Protein AF-A0A7V7RHY7-F1 (afdb_monomer)

Foldseek 3Di:
DQWWKWKFFDDPNHTDDIDIDSDPVVSVVVQVCQQVVVPDPPGRQKIFIDTPNHTPDIDADWDAFPPPRDIDGPVQWDPPPDPTIHGPVVVVVVVVD

Organism: NCBI:txid1071718

pLDDT: mean 83.29, std 11.02, range [43.38, 95.12]

Nearest PDB structures (foldseek):
  6ywc-assembly2_F  TM=5.749E-01  e=2.834E+00  synthetic construct
  5tva-assembly2_B  TM=4.631E-01  e=2.013E+00  Aquifex aeolicus
  5gni-assembly1_B  TM=4.935E-01  e=3.363E+00  Homo sapiens
  7acz-assembly2_C  TM=3.574E-01  e=3.769E+00  Clostridioides difficile R20291

Solvent-accessible surface area (backbone atoms only — not comparable to full-atom values): 5677 Å² total; per-residue (Å²): 135,86,69,50,37,37,30,39,31,22,39,94,89,37,84,73,48,76,48,79,28,77,44,69,67,62,36,49,52,52,44,53,46,52,48,74,62,46,91,41,94,70,55,50,60,40,38,37,32,27,48,92,85,40,79,78,45,77,48,70,54,73,40,60,17,67,81,82,70,49,76,38,50,42,94,52,38,47,65,78,91,46,99,50,34,23,32,66,69,58,40,58,57,58,78,74,110

Secondary structure (DSSP, 8-state):
----EEEEEEETTEEEEEEEESSHHHHHHHHHHHHH---SSS--SEEEEEETTEEEEEEE-EEE-TTT--EEEGGGEE-SSSSS-EEHHHHHHHTT-

Mean predicted aligned error: 7.56 Å

Radius of gyration: 16.59 Å; Cα contacts (8 Å, |Δi|>4): 169; chains: 1; bounding box: 36×29×47 Å

Sequence (97 aa):
MQFKYIGVCVIGGLIDTVFEEVDFNKAKDRLLEAYKNSGFDPHCDDARIFLNGEEVYSYEEMATCGNCGEDYPESDINMIDYEIDLCGACEKEYKNK

Structure (mmCIF, N/CA/C/O backbone):
data_AF-A0A7V7RHY7-F1
#
_entry.id   AF-A0A7V7RHY7-F1
#
loop_
_atom_site.group_PDB
_atom_site.id
_atom_site.type_symbol
_atom_site.label_atom_id
_atom_site.label_alt_id
_atom_site.label_comp_id
_atom_site.label_asym_id
_atom_site.label_entity_id
_atom_site.label_seq_id
_atom_site.pdbx_PDB_ins_code
_atom_site.Cartn_x
_atom_site.Cartn_y
_atom_site.Cartn_z
_atom_site.occupancy
_atom_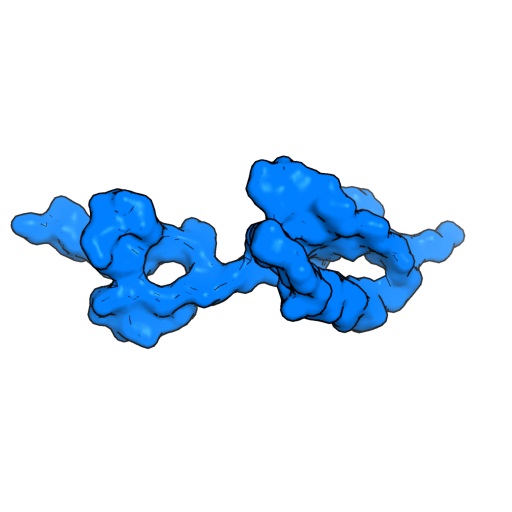site.B_iso_or_equiv
_atom_site.auth_seq_id
_atom_site.auth_comp_id
_atom_site.auth_asym_id
_atom_site.auth_atom_id
_atom_site.pdbx_PDB_model_num
ATOM 1 N N . MET A 1 1 ? 14.102 -11.748 -24.247 1.00 58.28 1 MET A N 1
ATOM 2 C CA . MET A 1 1 ? 12.997 -10.864 -23.824 1.00 58.28 1 MET A CA 1
ATOM 3 C C . MET A 1 1 ? 13.467 -10.160 -22.569 1.00 58.28 1 MET A C 1
ATOM 5 O O . MET A 1 1 ? 13.916 -10.849 -21.664 1.00 58.28 1 MET A O 1
ATOM 9 N N . GLN A 1 2 ? 13.492 -8.830 -22.557 1.00 71.06 2 GLN A N 1
ATOM 10 C CA . GLN A 1 2 ? 13.820 -8.081 -21.346 1.00 71.06 2 GLN A CA 1
ATOM 11 C C . GLN A 1 2 ? 12.514 -7.861 -20.587 1.00 71.06 2 GLN A C 1
ATOM 13 O O . GLN A 1 2 ? 11.563 -7.334 -21.161 1.00 71.06 2 GLN A O 1
ATOM 18 N N . PHE A 1 3 ? 12.451 -8.344 -19.351 1.00 77.19 3 PHE A N 1
ATOM 19 C CA . PHE A 1 3 ? 11.288 -8.155 -18.496 1.00 77.19 3 PHE A CA 1
ATOM 20 C C . PHE A 1 3 ? 11.208 -6.696 -18.046 1.00 77.19 3 PHE A C 1
ATOM 22 O O . PHE A 1 3 ? 12.241 -6.065 -17.808 1.00 77.19 3 PHE A O 1
ATOM 29 N N . LYS A 1 4 ? 9.989 -6.165 -17.965 1.00 90.38 4 LYS A N 1
ATOM 30 C CA . LYS A 1 4 ? 9.719 -4.807 -17.500 1.00 90.38 4 LYS A CA 1
ATOM 31 C C . LYS A 1 4 ? 8.728 -4.862 -16.345 1.00 90.38 4 LYS A C 1
ATOM 33 O O . LYS A 1 4 ? 7.724 -5.567 -16.425 1.00 90.38 4 LYS A O 1
ATOM 38 N N . TYR A 1 5 ? 9.035 -4.112 -15.304 1.00 90.88 5 TYR A N 1
ATOM 39 C CA . TYR A 1 5 ? 8.138 -3.753 -14.225 1.00 90.88 5 TYR A CA 1
ATOM 40 C C . TYR A 1 5 ? 7.267 -2.587 -14.680 1.00 90.88 5 TYR A C 1
ATOM 42 O O . TYR A 1 5 ? 7.780 -1.618 -15.243 1.00 90.88 5 TYR A O 1
ATOM 50 N N . ILE A 1 6 ? 5.967 -2.685 -14.439 1.00 90.88 6 ILE A N 1
ATOM 51 C CA . ILE A 1 6 ? 4.989 -1.644 -14.744 1.00 90.88 6 ILE A CA 1
ATOM 52 C C . ILE A 1 6 ? 4.545 -1.047 -13.415 1.00 90.88 6 ILE A C 1
ATOM 54 O O . ILE A 1 6 ? 3.882 -1.727 -12.638 1.00 90.88 6 ILE A O 1
ATOM 58 N N . GLY A 1 7 ? 4.941 0.192 -13.142 1.00 89.00 7 GLY A N 1
ATOM 59 C CA . GLY A 1 7 ? 4.447 0.951 -11.998 1.00 89.00 7 GLY A CA 1
ATOM 60 C C . GLY A 1 7 ? 3.142 1.649 -12.354 1.00 89.00 7 GLY A C 1
ATOM 61 O O . GLY A 1 7 ? 3.038 2.233 -13.435 1.00 89.00 7 GLY A O 1
ATOM 62 N N . VAL A 1 8 ? 2.160 1.573 -11.462 1.00 88.38 8 VAL A N 1
ATOM 63 C CA . VAL A 1 8 ? 0.824 2.147 -11.627 1.00 88.38 8 VAL A CA 1
ATOM 64 C C . VAL A 1 8 ? 0.467 2.934 -10.374 1.00 88.38 8 VAL A C 1
ATOM 66 O O . VAL A 1 8 ? 0.583 2.413 -9.268 1.00 88.38 8 VAL A O 1
ATOM 69 N N . CYS A 1 9 ? 0.020 4.168 -10.566 1.00 85.06 9 CYS A N 1
ATOM 70 C CA . CYS A 1 9 ? -0.623 4.979 -9.542 1.00 85.06 9 CYS A CA 1
ATOM 71 C C . CYS A 1 9 ? -2.107 5.139 -9.883 1.00 85.06 9 CYS A C 1
ATOM 73 O O . CYS A 1 9 ? -2.446 5.411 -11.042 1.00 85.06 9 CYS A O 1
ATOM 75 N N . VAL A 1 10 ? -2.976 4.957 -8.893 1.00 80.62 10 VAL A N 1
ATOM 76 C CA . VAL A 1 10 ? -4.431 5.074 -9.022 1.00 80.62 10 VAL A CA 1
ATOM 77 C C . VAL A 1 10 ? -4.924 6.215 -8.139 1.00 80.62 10 VAL A C 1
ATOM 79 O O . VAL A 1 10 ? -4.510 6.323 -6.992 1.00 80.62 10 VAL A O 1
ATOM 82 N N . ILE A 1 11 ? -5.814 7.047 -8.677 1.00 80.25 11 ILE A N 1
ATOM 83 C CA . ILE A 1 11 ? -6.449 8.171 -7.986 1.00 80.25 11 ILE A CA 1
ATOM 84 C C . ILE A 1 11 ? -7.963 8.082 -8.205 1.00 80.25 11 ILE A C 1
ATOM 86 O O . ILE A 1 11 ? -8.428 8.049 -9.348 1.00 80.25 11 ILE A O 1
ATOM 90 N N . GLY A 1 12 ? -8.756 8.017 -7.139 1.00 72.06 12 GLY A N 1
ATOM 91 C CA . GLY A 1 12 ? -10.215 7.885 -7.191 1.00 72.06 12 GLY A CA 1
ATOM 92 C C . GLY A 1 12 ? -10.686 6.651 -7.967 1.00 72.06 12 GLY A C 1
ATOM 93 O O . GLY A 1 12 ? -11.706 6.703 -8.658 1.00 72.06 12 GLY A O 1
ATOM 94 N N . GLY A 1 13 ? -9.908 5.563 -7.936 1.00 72.62 13 GLY A N 1
ATOM 95 C CA . GLY A 1 13 ? -10.159 4.347 -8.720 1.00 72.62 13 GLY A CA 1
ATOM 96 C C . GLY A 1 13 ? -9.817 4.448 -10.216 1.00 72.62 13 GLY A C 1
ATOM 97 O O . GLY A 1 13 ? -10.116 3.521 -10.973 1.00 72.62 13 GLY A O 1
ATOM 98 N N . LEU A 1 14 ? -9.194 5.541 -10.667 1.00 78.25 14 LEU A N 1
ATOM 99 C CA . LEU A 1 14 ? -8.726 5.731 -12.042 1.00 78.25 14 LEU A CA 1
ATOM 100 C C . LEU A 1 14 ? -7.204 5.627 -12.117 1.00 78.25 14 LEU A C 1
ATOM 102 O O . LEU A 1 14 ? -6.496 6.169 -11.279 1.00 78.25 14 LEU A O 1
ATOM 106 N N . ILE A 1 15 ? -6.690 4.956 -13.149 1.00 81.62 15 ILE A N 1
ATOM 107 C CA . ILE A 1 15 ? -5.247 4.913 -13.411 1.00 81.62 15 ILE A CA 1
ATOM 108 C C . ILE A 1 15 ? -4.785 6.315 -13.821 1.00 81.62 15 ILE A C 1
ATOM 110 O O . ILE A 1 15 ? -5.198 6.809 -14.871 1.00 81.62 15 ILE A O 1
ATOM 114 N N . ASP A 1 16 ? -3.919 6.922 -13.015 1.00 79.56 16 ASP A N 1
ATOM 115 C CA . ASP A 1 16 ? -3.368 8.255 -13.261 1.00 79.56 16 ASP A CA 1
ATOM 116 C C . ASP A 1 16 ? -2.018 8.171 -13.980 1.00 79.56 16 ASP A C 1
ATOM 118 O O . ASP A 1 16 ? -1.854 8.633 -15.111 1.00 79.56 16 ASP A O 1
ATOM 122 N N . THR A 1 17 ? -1.057 7.494 -13.353 1.00 77.94 17 THR A N 1
ATOM 123 C CA . THR A 1 17 ? 0.313 7.403 -13.857 1.00 77.94 17 THR A CA 1
ATOM 124 C C . THR A 1 17 ? 0.688 5.951 -14.123 1.00 77.94 17 THR A C 1
ATOM 126 O O . THR A 1 17 ? 0.513 5.081 -13.272 1.00 77.94 17 THR A O 1
ATOM 129 N N . VAL A 1 18 ? 1.261 5.695 -15.304 1.00 84.88 18 VAL A N 1
ATOM 130 C CA . VAL A 1 18 ? 1.840 4.398 -15.679 1.00 84.88 18 VAL A CA 1
ATOM 131 C C . VAL A 1 18 ? 3.254 4.605 -16.193 1.00 84.88 18 VAL A C 1
ATOM 133 O O . VAL A 1 18 ? 3.496 5.455 -17.052 1.00 84.88 18 VAL A O 1
ATOM 136 N N . PHE A 1 19 ? 4.199 3.808 -15.708 1.00 87.00 19 PHE A N 1
ATOM 137 C CA . PHE A 1 19 ? 5.565 3.812 -16.220 1.00 87.00 19 PHE A CA 1
ATOM 138 C C . PHE A 1 19 ? 6.157 2.410 -16.284 1.00 87.00 19 PHE A C 1
ATOM 140 O O . PHE A 1 19 ? 5.746 1.503 -15.567 1.00 87.00 19 PHE A O 1
ATOM 147 N N . GLU A 1 20 ? 7.170 2.252 -17.132 1.00 90.88 20 GLU A N 1
ATOM 148 C CA . GLU A 1 20 ? 7.921 1.009 -17.269 1.00 90.88 20 GLU A CA 1
ATOM 149 C C . GLU A 1 20 ? 9.357 1.181 -16.761 1.00 90.88 20 GLU A C 1
ATOM 151 O O . GLU A 1 20 ? 10.006 2.197 -17.035 1.00 90.88 20 GLU A O 1
ATOM 156 N N . GLU A 1 21 ? 9.877 0.167 -16.074 1.00 90.38 21 GLU A N 1
ATOM 157 C CA . GLU A 1 21 ? 11.278 0.069 -15.659 1.00 90.38 21 GLU A CA 1
ATOM 158 C C . GLU A 1 21 ? 11.803 -1.361 -15.780 1.00 90.38 21 GLU A C 1
ATOM 160 O O . GLU A 1 21 ? 11.065 -2.329 -15.662 1.00 90.38 21 GLU A O 1
ATOM 165 N N . VAL A 1 22 ? 13.104 -1.514 -16.012 1.00 88.94 22 VAL A N 1
ATOM 166 C CA . VAL A 1 22 ? 13.747 -2.843 -16.112 1.00 88.94 22 VAL A CA 1
ATOM 167 C C . VAL A 1 22 ? 14.330 -3.328 -14.784 1.00 88.94 22 VAL A C 1
ATOM 169 O O . VAL A 1 22 ? 14.661 -4.503 -14.650 1.00 88.94 22 VAL A O 1
ATOM 172 N N . ASP A 1 23 ? 14.451 -2.430 -13.807 1.00 92.12 23 ASP A N 1
ATOM 173 C CA . ASP A 1 23 ? 14.975 -2.694 -12.469 1.00 92.12 23 ASP A CA 1
ATOM 174 C C . ASP A 1 23 ? 13.879 -2.457 -11.424 1.00 92.12 23 ASP A C 1
ATOM 176 O O . ASP A 1 23 ? 13.209 -1.424 -11.450 1.00 92.12 23 ASP A O 1
ATOM 180 N N . PHE A 1 24 ? 13.700 -3.413 -10.511 1.00 89.69 24 PHE A N 1
ATOM 181 C CA . PHE A 1 24 ? 12.638 -3.364 -9.507 1.00 89.69 24 PHE A CA 1
ATOM 182 C C . PHE A 1 24 ? 12.817 -2.220 -8.506 1.00 89.69 24 PHE A C 1
ATOM 184 O O . PHE A 1 24 ? 11.853 -1.529 -8.189 1.00 89.69 24 PHE A O 1
ATOM 191 N N . ASN A 1 25 ? 14.039 -1.994 -8.014 1.00 92.00 25 ASN A N 1
ATOM 192 C CA . ASN A 1 25 ? 14.284 -0.950 -7.021 1.00 92.00 25 ASN A CA 1
ATOM 193 C C . ASN A 1 25 ? 14.061 0.423 -7.643 1.00 92.00 25 ASN A C 1
ATOM 195 O O . ASN A 1 25 ? 13.389 1.264 -7.058 1.00 92.00 25 ASN A O 1
ATOM 199 N N . LYS A 1 26 ? 14.516 0.610 -8.884 1.00 91.62 26 LYS A N 1
ATOM 200 C CA . LYS A 1 26 ? 14.244 1.834 -9.636 1.00 91.62 26 LYS A CA 1
ATOM 201 C C . LYS A 1 26 ? 12.751 2.025 -9.913 1.00 91.62 26 LYS A C 1
ATOM 203 O O . LYS A 1 26 ? 12.265 3.151 -9.844 1.00 91.62 26 LYS A O 1
ATOM 208 N N . ALA A 1 27 ? 12.020 0.946 -10.207 1.00 89.19 27 ALA A N 1
ATOM 209 C CA . ALA A 1 27 ? 10.568 0.999 -10.355 1.00 89.19 27 ALA A CA 1
ATOM 210 C C . ALA A 1 27 ? 9.893 1.449 -9.050 1.00 89.19 27 ALA A C 1
ATOM 212 O O . ALA A 1 27 ? 9.042 2.334 -9.073 1.00 89.19 27 ALA A O 1
ATOM 213 N N . LYS A 1 28 ? 10.322 0.892 -7.913 1.00 89.44 28 LYS A N 1
ATOM 214 C CA . LYS A 1 28 ? 9.827 1.238 -6.578 1.00 89.44 28 LYS A CA 1
ATOM 215 C C . LYS A 1 28 ? 10.138 2.679 -6.191 1.00 89.44 28 LYS A C 1
ATOM 217 O O . LYS A 1 28 ? 9.243 3.375 -5.728 1.00 89.44 28 LYS A O 1
ATOM 222 N N . ASP A 1 29 ? 11.362 3.144 -6.410 1.00 89.50 29 ASP A N 1
ATOM 223 C CA . ASP A 1 29 ? 11.754 4.516 -6.080 1.00 89.50 29 ASP A CA 1
ATOM 224 C C . ASP A 1 29 ? 10.928 5.528 -6.878 1.00 89.50 29 ASP A C 1
ATOM 226 O O . ASP A 1 29 ? 10.380 6.466 -6.303 1.00 89.50 29 ASP A O 1
ATOM 230 N N . ARG A 1 30 ? 10.750 5.289 -8.185 1.00 87.31 30 ARG A N 1
ATOM 231 C CA . ARG A 1 30 ? 9.895 6.126 -9.041 1.00 87.31 30 ARG A CA 1
ATOM 232 C C . ARG A 1 30 ? 8.430 6.089 -8.621 1.00 87.31 30 ARG A C 1
ATOM 234 O O . ARG A 1 30 ? 7.762 7.114 -8.694 1.00 87.31 30 ARG A O 1
ATOM 241 N N . LEU A 1 31 ? 7.932 4.930 -8.191 1.00 86.06 31 LEU A N 1
ATOM 242 C CA . LEU A 1 31 ? 6.561 4.794 -7.704 1.00 86.06 31 LEU A CA 1
ATOM 243 C C . LEU A 1 31 ? 6.348 5.614 -6.429 1.00 86.06 31 LEU A C 1
ATOM 245 O O . LEU A 1 31 ? 5.384 6.361 -6.337 1.00 86.06 31 LEU A O 1
ATOM 249 N N . LEU A 1 32 ? 7.265 5.501 -5.466 1.00 83.75 32 LEU A N 1
ATOM 250 C CA . LEU A 1 32 ? 7.197 6.240 -4.206 1.00 83.75 32 LEU A CA 1
ATOM 251 C C . LEU A 1 32 ? 7.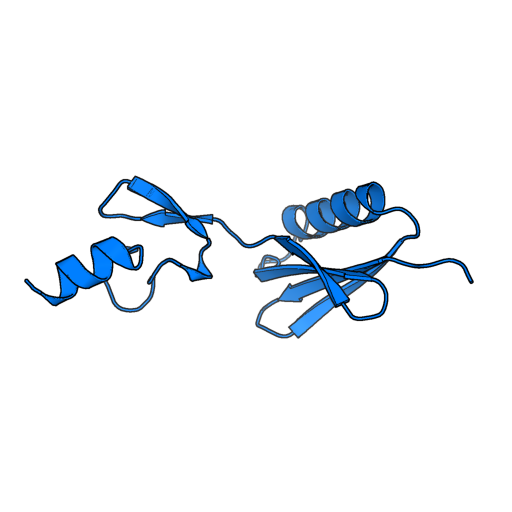407 7.742 -4.410 1.00 83.75 32 LEU A C 1
ATOM 253 O O . LEU A 1 32 ? 6.823 8.542 -3.685 1.00 83.75 32 LEU A O 1
ATOM 257 N N . GLU A 1 33 ? 8.228 8.137 -5.382 1.00 83.06 33 GLU A N 1
ATOM 258 C CA . GLU A 1 33 ? 8.356 9.533 -5.790 1.00 83.06 33 GLU A CA 1
ATOM 259 C C . GLU A 1 33 ? 7.043 10.051 -6.382 1.00 83.06 33 GLU A C 1
ATOM 261 O O . GLU A 1 33 ? 6.578 11.106 -5.963 1.00 83.06 33 GLU A O 1
ATOM 266 N N . ALA A 1 34 ? 6.415 9.301 -7.294 1.00 78.31 34 ALA A N 1
ATOM 267 C CA . ALA A 1 34 ? 5.121 9.661 -7.871 1.00 78.31 34 ALA A CA 1
ATOM 268 C C . ALA A 1 34 ? 4.024 9.759 -6.799 1.00 78.31 34 ALA A C 1
ATOM 270 O O . ALA A 1 34 ? 3.262 10.719 -6.802 1.00 78.31 34 ALA A O 1
ATOM 271 N N . TYR A 1 35 ? 4.010 8.820 -5.850 1.00 76.44 35 TYR A N 1
ATOM 272 C CA . TYR A 1 35 ? 3.094 8.818 -4.712 1.00 76.44 35 TYR A CA 1
ATOM 273 C C . TYR A 1 35 ? 3.273 10.061 -3.822 1.00 76.44 35 TYR A C 1
ATOM 275 O O . TYR A 1 35 ? 2.300 10.699 -3.442 1.00 76.44 35 TYR A O 1
ATOM 283 N N . LYS A 1 36 ? 4.518 10.437 -3.491 1.00 75.62 36 LYS A N 1
ATOM 284 C CA . LYS A 1 36 ? 4.810 11.550 -2.561 1.00 75.62 36 LYS A CA 1
ATOM 285 C C . LYS A 1 36 ? 4.777 12.934 -3.204 1.00 75.62 36 LYS A C 1
ATOM 287 O O . LYS A 1 36 ? 4.541 13.918 -2.510 1.00 75.62 36 LYS A O 1
ATOM 292 N N . ASN A 1 37 ? 5.095 13.024 -4.493 1.00 69.44 37 ASN A N 1
ATOM 293 C CA . ASN A 1 37 ? 5.248 14.285 -5.219 1.00 69.44 37 ASN A CA 1
ATOM 294 C C . ASN A 1 37 ? 4.078 14.572 -6.166 1.00 69.44 37 ASN A C 1
ATOM 296 O O . ASN A 1 37 ? 4.211 15.453 -7.023 1.00 69.44 37 ASN A O 1
ATOM 300 N N . SER A 1 38 ? 2.941 13.880 -6.042 1.00 60.47 38 SER A N 1
ATOM 301 C CA . SER A 1 38 ? 1.707 14.289 -6.710 1.00 60.47 38 SER A CA 1
ATOM 302 C C . SER A 1 38 ? 1.297 15.658 -6.155 1.00 60.47 38 SER A C 1
ATOM 304 O O . SER A 1 38 ? 0.584 15.781 -5.169 1.00 60.47 38 S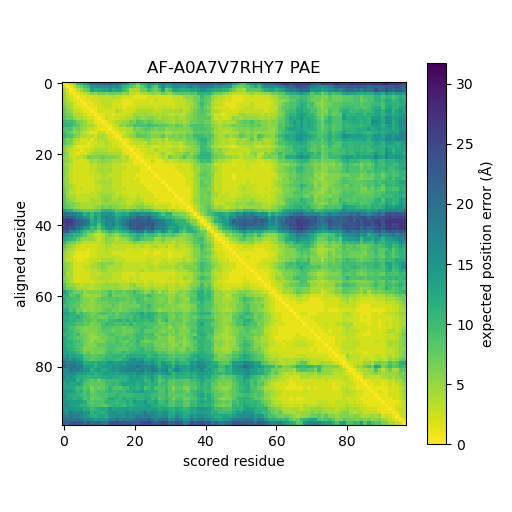ER A O 1
ATOM 306 N N . GLY A 1 39 ? 1.788 16.733 -6.779 1.00 49.28 39 GLY A N 1
ATOM 307 C CA . GLY A 1 39 ? 1.452 18.126 -6.457 1.00 49.28 39 GLY A CA 1
ATOM 308 C C . GLY A 1 39 ? -0.001 18.502 -6.774 1.00 49.28 39 GLY A C 1
ATOM 309 O O . GLY A 1 39 ? -0.314 19.685 -6.894 1.00 49.28 39 GLY A O 1
ATOM 310 N N . PHE A 1 40 ? -0.861 17.502 -6.948 1.00 43.38 40 PHE A N 1
ATOM 311 C CA . PHE A 1 40 ? -2.301 17.591 -7.049 1.00 43.38 40 PHE A CA 1
ATOM 312 C C . PHE A 1 40 ? -2.878 16.815 -5.869 1.00 43.38 40 PHE A C 1
ATOM 314 O O . PHE A 1 40 ? -2.612 15.632 -5.709 1.00 43.38 40 PHE A O 1
ATOM 321 N N . ASP A 1 41 ? -3.684 17.502 -5.070 1.00 44.59 41 ASP A N 1
ATOM 322 C CA . ASP A 1 41 ? -4.852 16.875 -4.466 1.00 44.59 41 ASP A CA 1
ATOM 323 C C . ASP A 1 41 ? -5.710 16.373 -5.654 1.00 44.59 41 ASP A C 1
ATOM 325 O O . ASP A 1 41 ? -6.174 17.211 -6.441 1.00 44.59 41 ASP A O 1
ATOM 329 N N . PRO A 1 42 ? -5.786 15.054 -5.918 1.00 52.91 42 PRO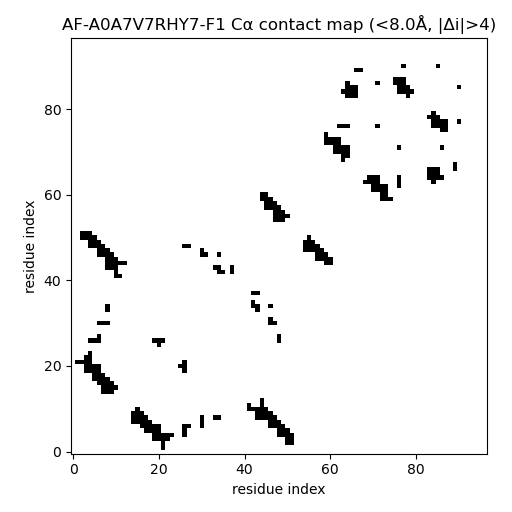 A N 1
ATOM 330 C CA . PRO A 1 42 ? -5.769 13.979 -4.930 1.00 52.91 42 PRO A CA 1
ATOM 331 C C . PRO A 1 42 ? -4.471 13.153 -4.934 1.00 52.91 42 PRO A C 1
ATOM 333 O O . PRO A 1 42 ? -3.860 12.904 -5.975 1.00 52.91 42 PRO A O 1
ATOM 336 N N . HIS A 1 43 ? -4.078 12.725 -3.735 1.00 64.88 43 HIS A N 1
ATOM 337 C CA . HIS A 1 43 ? -2.957 11.821 -3.499 1.00 64.88 43 HIS A CA 1
ATOM 338 C C . HIS A 1 43 ? -3.176 10.506 -4.263 1.00 64.88 43 HIS A C 1
ATOM 340 O O . HIS A 1 43 ? -4.301 10.141 -4.595 1.00 64.88 43 HIS A O 1
ATOM 346 N N . CYS A 1 44 ? -2.091 9.811 -4.592 1.00 69.75 44 CYS A N 1
ATOM 347 C CA . CYS A 1 44 ? -2.199 8.461 -5.124 1.00 69.75 44 CYS A CA 1
ATOM 348 C C . CYS A 1 44 ? -2.852 7.570 -4.055 1.00 69.75 44 CYS A C 1
ATOM 350 O O . CYS A 1 44 ? -2.236 7.369 -3.015 1.00 69.75 44 CYS A O 1
ATOM 352 N N . ASP A 1 45 ? -4.062 7.062 -4.286 1.00 71.62 45 ASP A N 1
ATOM 353 C CA . ASP A 1 45 ? -4.760 6.205 -3.316 1.00 71.62 45 ASP A CA 1
ATOM 354 C C . ASP A 1 45 ? -4.059 4.839 -3.235 1.00 71.62 45 ASP A C 1
ATOM 356 O O . ASP A 1 45 ? -3.735 4.344 -2.161 1.00 71.62 45 ASP A O 1
ATOM 360 N N . ASP A 1 46 ? -3.730 4.275 -4.404 1.00 78.69 46 ASP A N 1
ATOM 361 C CA . ASP A 1 46 ? -3.029 2.998 -4.528 1.00 78.69 46 ASP A CA 1
ATOM 362 C C . ASP A 1 46 ? -1.813 3.124 -5.445 1.00 78.69 46 ASP A C 1
ATOM 364 O O . ASP A 1 46 ? -1.912 3.544 -6.605 1.00 78.69 46 ASP A O 1
ATOM 368 N N . ALA A 1 47 ? -0.668 2.632 -4.978 1.00 86.75 47 ALA A N 1
ATOM 369 C CA . ALA A 1 47 ? 0.555 2.536 -5.766 1.00 86.75 47 ALA A CA 1
ATOM 370 C C . ALA A 1 47 ? 0.985 1.070 -5.918 1.00 86.75 47 ALA A C 1
ATOM 372 O O . ALA A 1 47 ? 1.283 0.391 -4.941 1.00 86.75 47 ALA A O 1
ATOM 373 N N . ARG A 1 48 ? 1.064 0.560 -7.153 1.00 90.81 48 ARG A N 1
ATOM 374 C CA . ARG A 1 48 ? 1.309 -0.867 -7.444 1.00 90.81 48 ARG A CA 1
ATOM 375 C C . ARG A 1 48 ? 2.416 -1.070 -8.479 1.00 90.81 48 ARG A C 1
ATOM 377 O O . ARG A 1 48 ? 2.626 -0.224 -9.347 1.00 90.81 48 ARG A O 1
ATOM 384 N N . ILE A 1 49 ? 3.115 -2.204 -8.426 1.00 92.06 49 ILE A N 1
ATOM 385 C CA . ILE A 1 49 ? 4.065 -2.654 -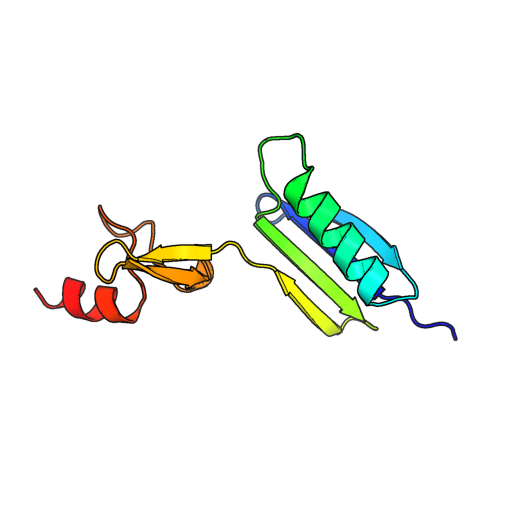9.458 1.00 92.06 49 ILE A CA 1
ATOM 386 C C . ILE A 1 49 ? 3.656 -4.032 -9.949 1.00 92.06 49 ILE A C 1
ATOM 388 O O . ILE A 1 49 ? 3.465 -4.950 -9.153 1.00 92.06 49 ILE A O 1
ATOM 392 N N . PHE A 1 50 ? 3.629 -4.192 -11.267 1.00 93.19 50 PHE A N 1
ATOM 393 C CA . PHE A 1 50 ? 3.343 -5.451 -11.936 1.00 93.19 50 PHE A CA 1
ATOM 394 C C . PHE A 1 50 ? 4.563 -5.968 -12.699 1.00 93.19 50 PHE A C 1
ATOM 396 O O . PHE A 1 50 ? 5.291 -5.195 -13.323 1.00 93.19 50 PHE A O 1
ATOM 403 N N . LEU A 1 51 ? 4.757 -7.283 -12.715 1.00 93.50 51 LEU A N 1
ATOM 404 C CA . LEU A 1 51 ? 5.708 -7.986 -13.570 1.00 93.50 51 LEU A CA 1
ATOM 405 C C . LEU A 1 51 ? 4.945 -9.059 -14.347 1.00 93.50 51 LEU A C 1
ATOM 407 O O . LEU A 1 51 ? 4.344 -9.944 -13.755 1.00 93.50 51 LEU A O 1
ATOM 411 N N . ASN A 1 52 ? 4.958 -8.988 -15.680 1.00 90.06 52 ASN A N 1
ATOM 412 C CA . ASN A 1 52 ? 4.202 -9.911 -16.544 1.00 90.06 52 ASN A CA 1
ATOM 413 C C . ASN A 1 52 ? 2.694 -9.990 -16.217 1.00 90.06 52 ASN A C 1
ATOM 415 O O . ASN A 1 52 ? 2.068 -11.025 -16.428 1.00 90.06 52 ASN A O 1
ATOM 419 N N . GLY A 1 53 ? 2.115 -8.894 -15.721 1.00 87.88 53 GLY A N 1
ATOM 420 C CA . GLY A 1 53 ? 0.706 -8.826 -15.328 1.00 87.88 53 GLY A CA 1
ATOM 421 C C . GLY A 1 53 ? 0.407 -9.335 -13.916 1.00 87.88 53 GLY A C 1
ATOM 422 O O . GLY A 1 53 ? -0.737 -9.234 -13.487 1.00 87.88 53 GLY A O 1
ATOM 423 N N . GLU A 1 54 ? 1.404 -9.830 -13.181 1.00 91.56 54 GLU A N 1
ATOM 424 C CA . GLU A 1 54 ? 1.264 -10.204 -11.771 1.00 91.56 54 GLU A CA 1
ATOM 425 C C . GLU A 1 54 ? 1.704 -9.046 -10.875 1.00 91.56 54 GLU A C 1
ATOM 427 O O . GLU A 1 54 ? 2.754 -8.448 -11.110 1.00 91.56 54 GLU A O 1
ATOM 432 N N . GLU A 1 55 ? 0.906 -8.717 -9.858 1.00 92.88 55 GLU A N 1
ATOM 433 C CA . GLU A 1 55 ? 1.273 -7.717 -8.853 1.00 92.88 55 GLU A CA 1
ATOM 434 C C . GLU A 1 55 ? 2.430 -8.256 -8.000 1.00 92.88 55 GLU A C 1
ATOM 436 O O . GLU A 1 55 ? 2.345 -9.340 -7.425 1.00 92.88 55 GLU A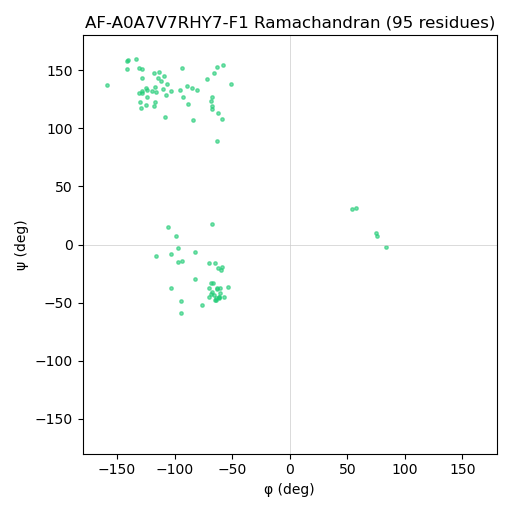 O 1
ATOM 441 N N . VAL A 1 56 ? 3.533 -7.510 -7.947 1.00 93.44 56 VAL A N 1
ATOM 442 C CA . VAL A 1 56 ? 4.747 -7.874 -7.194 1.00 93.44 56 VAL A CA 1
ATOM 443 C C . VAL A 1 56 ? 5.056 -6.900 -6.061 1.00 93.44 56 VAL A C 1
ATOM 445 O O . VAL A 1 56 ? 5.946 -7.158 -5.252 1.00 93.44 56 VAL A O 1
ATOM 448 N N . TYR A 1 57 ? 4.355 -5.769 -6.015 1.00 90.44 57 TYR A N 1
ATOM 449 C CA . TYR A 1 57 ? 4.470 -4.771 -4.961 1.00 90.44 57 TYR A CA 1
ATOM 450 C C . TYR A 1 57 ? 3.207 -3.912 -4.926 1.00 90.44 57 TYR A C 1
ATOM 452 O O . TYR A 1 57 ? 2.750 -3.463 -5.977 1.00 90.44 57 TYR A O 1
ATOM 460 N N . SER A 1 58 ? 2.716 -3.626 -3.727 1.00 87.75 58 SER A N 1
ATOM 461 C CA . SER A 1 58 ? 1.716 -2.601 -3.456 1.00 87.75 58 SER A CA 1
ATOM 462 C C . SER A 1 58 ? 2.220 -1.687 -2.340 1.00 87.75 58 SER A C 1
ATOM 464 O O . SER A 1 58 ? 3.033 -2.075 -1.495 1.00 87.75 58 SER A O 1
ATOM 466 N N . TYR A 1 59 ? 1.780 -0.441 -2.385 1.00 84.38 59 TYR A N 1
ATOM 467 C CA . TYR A 1 59 ? 1.952 0.551 -1.347 1.00 84.38 59 TYR A CA 1
ATOM 468 C C . TYR A 1 59 ? 0.573 1.135 -1.064 1.00 84.38 59 TYR A C 1
ATOM 470 O O . TYR A 1 59 ? -0.046 1.701 -1.965 1.00 84.38 59 TYR A O 1
ATOM 478 N N . GLU A 1 60 ? 0.126 0.934 0.169 1.00 77.88 60 GLU A N 1
ATOM 479 C CA . GLU A 1 60 ? -1.134 1.430 0.715 1.00 77.88 60 GLU A CA 1
ATOM 480 C C . GLU A 1 60 ? -0.816 2.462 1.801 1.00 77.88 60 GLU A C 1
ATOM 482 O O . GLU A 1 60 ? 0.227 2.374 2.468 1.00 77.88 60 GLU A O 1
ATOM 487 N N . GLU A 1 61 ? -1.695 3.448 1.959 1.00 79.69 61 GLU A N 1
ATOM 488 C CA . GLU A 1 61 ? -1.598 4.424 3.040 1.00 79.69 61 GLU A CA 1
ATOM 489 C C . GLU A 1 61 ? -1.812 3.740 4.400 1.00 79.69 61 GLU A C 1
ATOM 491 O O . GLU A 1 61 ? -2.518 2.737 4.518 1.00 79.69 61 GLU A O 1
ATOM 496 N N . MET A 1 62 ? -1.144 4.257 5.433 1.00 85.69 62 MET A N 1
ATOM 497 C CA . MET A 1 62 ? -1.289 3.765 6.801 1.00 85.69 62 MET A CA 1
ATOM 498 C C . MET A 1 62 ? -2.165 4.738 7.588 1.00 85.69 62 MET A C 1
ATOM 500 O O . MET A 1 62 ? -1.891 5.937 7.597 1.00 85.69 62 MET A O 1
ATOM 504 N N . ALA A 1 63 ? -3.152 4.212 8.304 1.00 88.00 63 ALA A N 1
ATOM 505 C CA . ALA A 1 63 ? -4.030 4.958 9.195 1.00 88.00 63 ALA A CA 1
ATOM 506 C C . ALA A 1 63 ? -3.874 4.472 10.645 1.00 88.00 63 ALA A C 1
ATOM 508 O O . ALA A 1 63 ? -3.625 3.291 10.903 1.00 88.00 63 ALA A O 1
ATOM 509 N N . THR A 1 64 ? -4.038 5.375 11.612 1.00 93.25 64 THR A N 1
ATOM 510 C CA . THR A 1 64 ? -3.927 5.048 13.041 1.00 93.25 64 THR A CA 1
ATOM 511 C C . THR A 1 64 ? -5.294 4.693 13.620 1.00 93.25 64 THR A C 1
ATOM 513 O O . THR A 1 64 ? -6.235 5.479 13.552 1.00 93.25 64 THR A O 1
ATOM 516 N N . CYS A 1 65 ? -5.409 3.539 14.278 1.00 93.94 65 CYS A N 1
ATOM 517 C CA . CYS A 1 65 ? -6.628 3.172 14.999 1.00 93.94 65 CYS A CA 1
ATOM 518 C C . CYS A 1 65 ? -6.833 4.096 16.208 1.00 93.94 65 CYS A C 1
ATOM 520 O O . CYS A 1 65 ? -6.045 4.078 17.155 1.00 93.94 65 CYS A O 1
ATOM 522 N N . GLY A 1 66 ? -7.941 4.832 16.243 1.00 91.81 66 GLY A N 1
ATOM 523 C CA . GLY A 1 66 ? -8.285 5.762 17.320 1.00 91.81 66 GLY A CA 1
ATOM 524 C C . GLY A 1 66 ? -8.533 5.103 18.682 1.00 91.81 66 GLY A C 1
ATOM 525 O O . GLY A 1 66 ? -8.512 5.790 19.701 1.00 91.81 66 GLY A O 1
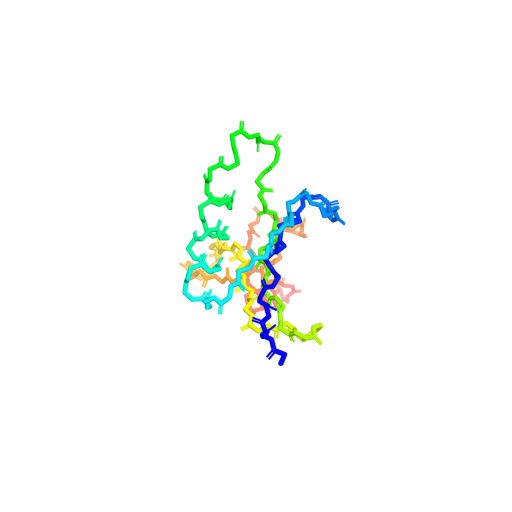ATOM 526 N N . ASN A 1 67 ? -8.745 3.781 18.732 1.00 92.75 67 ASN A N 1
ATOM 527 C CA . ASN A 1 67 ? -8.938 3.048 19.989 1.00 92.75 67 ASN A CA 1
ATOM 528 C C . ASN A 1 67 ? -7.644 2.435 20.546 1.00 92.75 67 ASN A C 1
ATOM 530 O O . ASN A 1 67 ? -7.370 2.585 21.735 1.00 92.75 67 ASN A O 1
ATOM 534 N N . CYS A 1 68 ? -6.861 1.722 19.726 1.00 94.31 68 CYS A N 1
ATOM 535 C CA . CYS A 1 68 ? -5.636 1.062 20.199 1.00 94.31 68 CYS A CA 1
ATOM 536 C C . CYS A 1 68 ? -4.354 1.868 19.949 1.00 94.31 68 CYS A C 1
ATOM 538 O O . CYS A 1 68 ? -3.338 1.556 20.561 1.00 94.31 68 CYS A O 1
ATOM 540 N N . GLY A 1 69 ? -4.396 2.893 19.092 1.00 93.50 69 GLY A N 1
ATOM 541 C CA . GLY A 1 69 ? -3.269 3.782 18.792 1.00 93.50 69 GLY A CA 1
ATOM 542 C C . GLY A 1 69 ? -2.180 3.180 17.900 1.00 93.50 69 GLY A C 1
ATOM 543 O O . GLY A 1 69 ? -1.119 3.777 17.778 1.00 93.50 69 GLY A O 1
ATOM 544 N N . GLU A 1 70 ? -2.424 2.011 17.310 1.00 95.12 70 GLU A N 1
ATOM 545 C CA . GLU A 1 70 ? -1.493 1.352 16.385 1.00 95.12 70 GLU A CA 1
ATOM 546 C C . GLU A 1 70 ? -1.836 1.725 14.936 1.00 95.12 70 GLU A C 1
ATOM 548 O O . GLU A 1 70 ? -3.006 1.983 14.629 1.00 95.12 70 GLU A O 1
ATOM 553 N N . ASP A 1 71 ? -0.831 1.710 14.059 1.00 92.44 71 ASP A N 1
ATOM 554 C CA . ASP A 1 71 ? -0.981 1.992 12.629 1.00 92.44 71 ASP A CA 1
ATOM 555 C C . ASP A 1 71 ? -1.284 0.712 11.839 1.00 92.44 71 ASP A C 1
ATOM 557 O O . ASP A 1 71 ? -0.637 -0.323 12.023 1.00 92.44 71 ASP A O 1
ATOM 561 N N . TYR A 1 72 ? -2.237 0.797 10.917 1.00 90.62 72 TYR A N 1
ATOM 562 C CA . TYR A 1 72 ? -2.671 -0.293 10.041 1.00 90.62 72 TYR A CA 1
ATOM 563 C C . TYR A 1 72 ? -2.788 0.211 8.599 1.00 90.62 72 TYR A C 1
ATOM 565 O O . TYR A 1 72 ? -2.935 1.418 8.406 1.00 90.62 72 TYR A O 1
ATOM 573 N N . PRO A 1 73 ? -2.757 -0.677 7.589 1.00 86.88 73 PRO A N 1
ATOM 574 C CA . PRO A 1 73 ? -3.192 -0.312 6.245 1.00 86.88 73 PRO A CA 1
ATOM 575 C C . PRO A 1 73 ? -4.580 0.328 6.307 1.00 86.88 73 PRO A C 1
ATOM 577 O O . PRO A 1 73 ? -5.443 -0.150 7.046 1.00 86.88 73 PRO A O 1
ATOM 580 N N . GLU A 1 74 ? -4.804 1.399 5.552 1.00 84.38 74 GLU A N 1
ATOM 581 C CA . GLU A 1 74 ? -6.098 2.091 5.510 1.00 84.38 74 GLU A CA 1
ATOM 582 C C . GLU A 1 74 ? -7.240 1.117 5.183 1.00 84.38 74 GLU A C 1
ATOM 584 O O . GLU A 1 74 ? -8.304 1.170 5.794 1.00 84.38 74 GLU A O 1
ATOM 589 N N . SER A 1 75 ? -6.978 0.142 4.307 1.00 84.62 75 SER A N 1
ATOM 590 C CA . SER A 1 75 ? -7.901 -0.939 3.944 1.00 84.62 75 SER A CA 1
ATOM 591 C C . SER A 1 75 ? -8.341 -1.829 5.124 1.00 84.62 75 SER A C 1
ATOM 593 O O . SER A 1 75 ? 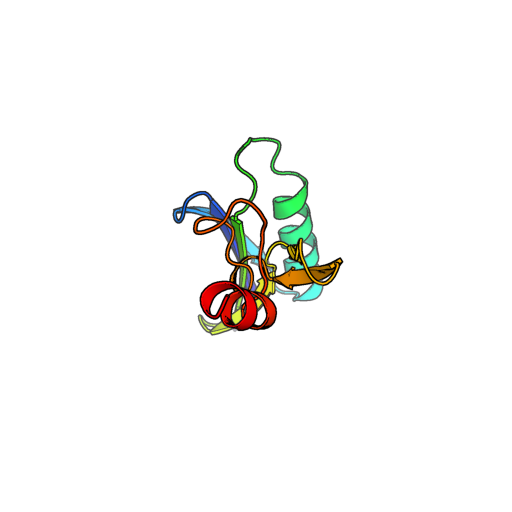-9.411 -2.442 5.064 1.00 84.62 75 SER A O 1
ATOM 595 N N . ASP A 1 76 ? -7.562 -1.868 6.210 1.00 89.12 76 ASP A N 1
ATOM 596 C CA . ASP A 1 76 ? -7.833 -2.609 7.450 1.00 89.12 76 ASP A CA 1
ATOM 597 C C . ASP A 1 76 ? -8.467 -1.736 8.558 1.00 89.12 76 ASP A C 1
ATOM 599 O O . ASP A 1 76 ? -8.803 -2.238 9.646 1.00 89.12 76 ASP A O 1
ATOM 603 N N . ILE A 1 77 ? -8.641 -0.436 8.301 1.00 90.06 77 ILE A N 1
ATOM 604 C CA . ILE A 1 77 ? -9.278 0.526 9.200 1.00 90.06 77 ILE A CA 1
ATOM 605 C C . ILE A 1 77 ? -10.657 0.914 8.666 1.00 90.06 77 ILE A C 1
ATOM 607 O O . ILE A 1 77 ? -10.835 1.356 7.537 1.00 90.06 77 ILE A O 1
ATOM 611 N N . ASN A 1 78 ? -11.664 0.813 9.528 1.00 86.38 78 ASN A N 1
ATOM 612 C CA . ASN A 1 78 ? -12.974 1.377 9.257 1.00 86.38 78 ASN A CA 1
ATOM 613 C C . ASN A 1 78 ? -12.998 2.863 9.646 1.00 86.38 78 ASN A C 1
ATOM 615 O O . ASN A 1 78 ? -13.019 3.180 10.837 1.00 86.38 78 ASN A O 1
ATOM 619 N N . MET A 1 79 ? -13.008 3.740 8.638 1.00 82.06 79 MET A N 1
ATOM 620 C CA . MET A 1 79 ? -13.021 5.205 8.797 1.00 82.06 79 MET A CA 1
ATOM 621 C C . MET A 1 79 ? -14.393 5.856 8.549 1.00 82.06 79 MET A C 1
ATOM 623 O O . MET A 1 79 ? -14.563 7.056 8.745 1.00 82.06 79 MET A O 1
ATOM 627 N N . ILE A 1 80 ? -15.384 5.102 8.055 1.00 79.19 80 ILE A N 1
ATOM 628 C CA . ILE A 1 80 ? -16.677 5.667 7.619 1.00 79.19 80 ILE A CA 1
ATOM 629 C C . ILE A 1 80 ? -17.776 5.415 8.651 1.00 79.19 80 ILE A C 1
ATOM 631 O O . ILE A 1 80 ? -18.643 6.265 8.860 1.00 79.19 80 ILE A O 1
ATOM 635 N N . ASP A 1 81 ? -17.762 4.251 9.299 1.00 78.38 81 ASP A N 1
ATOM 636 C CA . ASP A 1 81 ? -18.902 3.801 10.101 1.00 78.38 81 ASP A CA 1
ATOM 637 C C . ASP A 1 81 ? -18.935 4.394 11.524 1.00 78.38 81 ASP A C 1
ATOM 639 O O . ASP A 1 81 ? -19.911 4.190 12.253 1.00 78.38 81 ASP A O 1
ATOM 643 N N . TYR A 1 82 ? -17.894 5.128 11.936 1.00 79.25 82 TYR A N 1
ATOM 644 C CA . TYR A 1 82 ? -17.673 5.549 13.323 1.00 79.25 82 TYR A CA 1
ATOM 645 C C . TYR A 1 82 ? -17.141 6.980 13.439 1.00 79.25 82 TYR A C 1
ATOM 647 O O . TYR A 1 82 ? -16.545 7.518 12.516 1.00 79.25 82 TYR A O 1
ATOM 655 N N . GLU A 1 83 ? -17.315 7.589 14.619 1.00 85.00 83 GLU A N 1
ATOM 656 C CA . GLU A 1 83 ? -16.696 8.886 14.951 1.00 85.00 83 GLU A CA 1
ATOM 657 C C . GLU A 1 83 ? -15.171 8.799 15.133 1.00 85.00 83 GLU A C 1
ATOM 659 O O . GLU A 1 83 ? -14.493 9.826 15.159 1.00 85.00 83 GLU A O 1
ATOM 664 N N . ILE A 1 84 ? -14.642 7.586 15.305 1.00 87.00 84 ILE A N 1
ATOM 665 C CA . ILE A 1 84 ? -13.213 7.301 15.405 1.00 87.00 84 ILE A CA 1
ATOM 666 C C . ILE A 1 84 ? -12.851 6.197 14.422 1.00 87.00 84 ILE A C 1
ATOM 668 O O . ILE A 1 84 ? -13.607 5.241 14.267 1.00 87.00 84 ILE A O 1
ATOM 672 N N . ASP A 1 85 ? -11.668 6.296 13.832 1.00 91.12 85 ASP A N 1
ATOM 673 C CA . ASP A 1 85 ? -11.134 5.266 12.951 1.00 91.12 85 ASP A CA 1
ATOM 674 C C . ASP A 1 85 ? -10.820 4.003 13.758 1.00 91.12 85 ASP A C 1
ATOM 676 O O . ASP A 1 85 ? -10.125 4.053 14.779 1.00 91.12 85 ASP A O 1
ATOM 680 N N . LEU A 1 86 ? -11.343 2.852 13.340 1.00 92.56 86 LEU A N 1
ATOM 681 C CA . LEU A 1 86 ? -11.191 1.603 14.086 1.00 92.56 86 LEU A CA 1
ATOM 682 C C . LEU A 1 86 ? -10.575 0.515 13.223 1.00 92.56 86 LEU A C 1
ATOM 684 O O . LEU A 1 86 ? -11.126 0.148 12.192 1.00 92.56 86 LEU A O 1
ATOM 688 N N . CYS A 1 87 ? -9.491 -0.096 13.703 1.00 93.62 87 CYS A N 1
ATOM 689 C CA . CYS A 1 87 ? -9.032 -1.352 13.119 1.00 93.62 87 CYS A CA 1
ATOM 690 C C . CYS A 1 87 ? -10.097 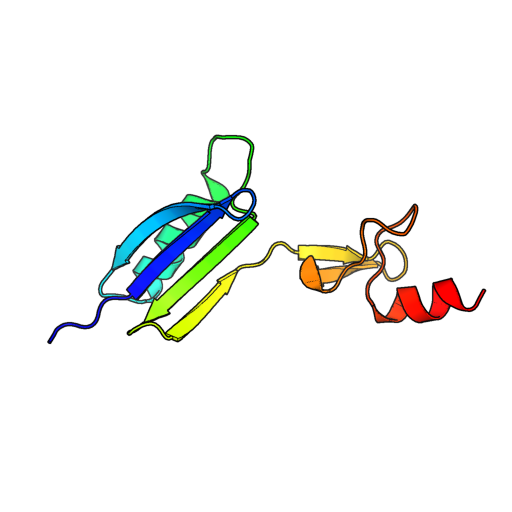-2.447 13.302 1.00 93.62 87 CYS A C 1
ATOM 692 O O . CYS A 1 87 ? -10.850 -2.450 14.285 1.00 93.62 87 CYS A O 1
ATOM 694 N N . GLY A 1 88 ? -10.118 -3.437 12.406 1.00 89.62 88 GLY A N 1
ATOM 695 C CA . GLY A 1 88 ? -11.141 -4.493 12.413 1.00 89.62 88 GLY A CA 1
ATOM 696 C C . GLY A 1 88 ? -11.235 -5.326 13.707 1.00 89.62 88 GLY A C 1
ATOM 697 O O . GLY A 1 88 ? -12.255 -5.972 13.963 1.00 89.62 88 GLY A O 1
ATOM 698 N N . ALA A 1 89 ? -10.198 -5.331 14.552 1.00 91.19 89 ALA A N 1
ATOM 699 C CA . ALA A 1 89 ? -10.259 -5.948 15.879 1.00 91.19 89 ALA A CA 1
ATOM 700 C C . ALA A 1 89 ? -11.048 -5.079 16.873 1.00 91.19 89 ALA A C 1
ATOM 702 O O . ALA A 1 89 ? -11.999 -5.561 17.490 1.00 91.19 89 ALA A O 1
ATOM 703 N N . CYS A 1 90 ? -10.693 -3.796 16.988 1.00 92.44 90 CYS A N 1
ATOM 704 C CA . CYS A 1 90 ? -11.373 -2.854 17.876 1.00 92.44 90 CYS A CA 1
ATOM 705 C C . CYS A 1 90 ? -12.810 -2.573 17.428 1.00 92.44 90 CYS A C 1
ATOM 707 O O . CYS A 1 90 ? -13.687 -2.422 18.273 1.00 92.44 90 CYS A O 1
ATOM 709 N N . GLU A 1 91 ? -13.079 -2.577 16.123 1.00 91.44 91 GLU A N 1
ATOM 710 C CA . GLU A 1 91 ? -14.427 -2.434 15.572 1.00 91.44 91 GLU A CA 1
ATOM 711 C C . GLU A 1 91 ? -15.381 -3.515 16.103 1.00 91.44 91 GLU A C 1
ATOM 713 O O . GLU A 1 91 ? -16.495 -3.218 16.540 1.00 91.44 91 GLU A O 1
ATOM 718 N N . LYS A 1 92 ? -14.942 -4.781 16.125 1.00 87.94 92 LYS A N 1
ATOM 719 C CA . LYS A 1 92 ? -15.745 -5.893 16.663 1.00 87.94 92 LYS A CA 1
ATOM 720 C C . LYS A 1 92 ? -16.072 -5.690 18.137 1.00 87.94 92 LYS A C 1
ATOM 722 O O . LYS A 1 92 ? -17.170 -6.034 18.564 1.00 87.94 92 LYS A O 1
ATOM 727 N N . GLU A 1 93 ? -15.145 -5.154 18.921 1.00 86.25 93 GLU A N 1
ATOM 728 C CA . GLU A 1 93 ? -15.400 -4.832 20.327 1.00 86.25 93 GLU A CA 1
ATOM 729 C C . GLU A 1 93 ? -16.363 -3.651 20.469 1.00 86.25 93 GLU A C 1
ATOM 731 O O . GLU A 1 93 ? -17.225 -3.665 21.347 1.00 86.25 93 GLU A O 1
ATOM 736 N N . TYR A 1 94 ? -16.248 -2.657 19.588 1.00 83.50 94 TYR A N 1
ATOM 737 C CA . TYR A 1 94 ? -17.084 -1.461 19.584 1.00 83.50 94 TYR A CA 1
ATOM 738 C C . TYR A 1 94 ? -18.540 -1.772 19.213 1.00 83.50 94 TYR A C 1
ATOM 740 O O . TYR A 1 94 ? -19.448 -1.309 19.894 1.00 83.50 94 TYR A O 1
ATOM 748 N N . LYS A 1 95 ? -18.776 -2.629 18.206 1.00 78.94 95 LYS A N 1
ATOM 749 C CA . LYS A 1 95 ? -20.124 -3.091 17.798 1.00 78.94 95 LYS A CA 1
ATOM 750 C C . LYS A 1 95 ? -20.864 -3.882 18.884 1.00 78.94 95 LYS A C 1
ATOM 752 O O . LYS A 1 95 ? -22.077 -4.040 18.791 1.00 78.94 95 LYS A O 1
ATOM 757 N N . ASN A 1 96 ? -20.145 -4.419 19.868 1.00 70.12 96 ASN A N 1
ATOM 758 C CA . ASN A 1 96 ? -20.702 -5.257 20.932 1.00 70.12 96 ASN A CA 1
ATOM 759 C C . ASN A 1 96 ? -20.967 -4.495 22.249 1.00 70.12 96 ASN A C 1
ATOM 761 O O . ASN A 1 96 ? -21.280 -5.138 23.254 1.00 70.12 96 ASN A O 1
ATOM 765 N N . LYS A 1 97 ? -20.823 -3.163 22.267 1.00 59.50 97 LYS A N 1
ATOM 766 C CA . LYS A 1 97 ? -21.164 -2.291 23.405 1.00 59.50 97 LYS A CA 1
ATOM 767 C C . LYS A 1 97 ? -22.522 -1.628 23.208 1.00 59.50 97 LYS A C 1
ATOM 769 O O . LYS A 1 97 ? -23.214 -1.460 24.236 1.00 59.50 97 LYS A O 1
#